Protein AF-A0A511MB86-F1 (afdb_monomer_lite)

Structure (mmCIF, N/CA/C/O backbone):
data_AF-A0A511MB86-F1
#
_entry.id   AF-A0A511MB86-F1
#
loop_
_atom_site.group_PDB
_atom_site.id
_atom_site.type_symbol
_atom_site.label_atom_id
_atom_site.label_alt_id
_atom_site.label_comp_id
_atom_site.label_asym_id
_atom_site.label_entity_id
_atom_site.label_seq_id
_atom_site.pdbx_PDB_ins_code
_atom_site.Cartn_x
_atom_site.Cartn_y
_atom_site.Cartn_z
_atom_site.occupancy
_atom_site.B_iso_or_equiv
_atom_site.auth_seq_id
_atom_site.auth_comp_id
_atom_site.auth_asym_id
_atom_site.auth_atom_id
_atom_site.pdbx_PDB_model_num
ATOM 1 N N . MET A 1 1 ? 49.853 6.144 -56.006 1.00 47.25 1 MET A N 1
ATOM 2 C CA . MET A 1 1 ? 48.382 6.042 -56.102 1.00 47.25 1 MET A CA 1
ATOM 3 C C . MET A 1 1 ? 47.869 5.390 -54.824 1.00 47.25 1 MET A C 1
ATOM 5 O O . MET A 1 1 ? 48.335 4.304 -54.515 1.00 47.25 1 MET A O 1
ATOM 9 N N . GLY A 1 2 ? 47.027 6.070 -54.039 1.00 58.47 2 GLY A N 1
ATOM 10 C CA . GLY A 1 2 ? 46.472 5.533 -52.789 1.00 58.47 2 GLY A CA 1
ATOM 11 C C . GLY A 1 2 ? 45.097 4.914 -53.030 1.00 58.47 2 GLY A C 1
ATOM 12 O O . GLY A 1 2 ? 44.216 5.598 -53.546 1.00 58.47 2 GLY A O 1
ATOM 13 N N . PHE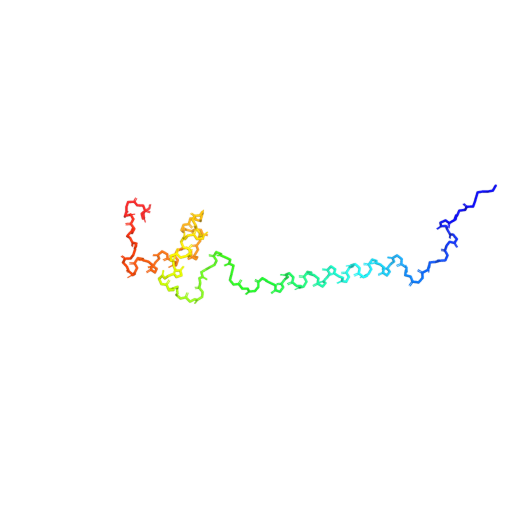 A 1 3 ? 44.935 3.634 -52.697 1.00 57.41 3 PHE A N 1
ATOM 14 C CA . PHE A 1 3 ? 43.657 2.923 -52.787 1.00 57.41 3 PHE A CA 1
ATOM 15 C C . PHE A 1 3 ? 42.735 3.352 -51.637 1.00 57.41 3 PHE A C 1
ATOM 17 O O . PHE A 1 3 ? 43.091 3.215 -50.465 1.00 57.41 3 PHE A O 1
ATOM 24 N N . ASN A 1 4 ? 41.552 3.877 -51.969 1.00 66.38 4 ASN A N 1
ATOM 25 C CA . ASN A 1 4 ? 40.539 4.301 -51.000 1.00 66.38 4 ASN A CA 1
ATOM 26 C C . ASN A 1 4 ? 39.536 3.160 -50.773 1.00 66.38 4 ASN A C 1
ATOM 28 O O . ASN A 1 4 ? 38.395 3.224 -51.227 1.00 66.38 4 ASN A O 1
ATOM 32 N N . TRP A 1 5 ? 39.971 2.124 -50.053 1.00 66.62 5 TRP A N 1
ATOM 33 C CA . TRP A 1 5 ? 39.213 0.883 -49.832 1.00 66.62 5 TRP A CA 1
ATOM 34 C C . TRP A 1 5 ? 37.803 1.086 -49.238 1.00 66.62 5 TRP A C 1
ATOM 36 O O . TRP A 1 5 ? 36.913 0.278 -49.469 1.00 66.62 5 TRP A O 1
ATOM 46 N N . TRP A 1 6 ? 37.567 2.179 -48.507 1.00 64.25 6 TRP A N 1
ATOM 47 C CA . TRP A 1 6 ? 36.275 2.496 -47.880 1.00 64.25 6 TRP A CA 1
ATOM 48 C C . TRP A 1 6 ? 35.231 3.082 -48.842 1.00 64.25 6 TRP A C 1
ATOM 50 O O . TRP A 1 6 ? 34.072 3.226 -48.463 1.00 64.25 6 TRP A O 1
ATOM 60 N N . ARG A 1 7 ? 35.629 3.487 -50.057 1.00 60.25 7 ARG A N 1
ATOM 61 C CA . ARG A 1 7 ? 34.730 4.091 -51.058 1.00 60.25 7 ARG A CA 1
ATOM 62 C C . ARG A 1 7 ? 34.233 3.078 -52.092 1.00 60.25 7 ARG A C 1
ATOM 64 O O . ARG A 1 7 ? 33.190 3.299 -52.692 1.00 60.25 7 ARG A O 1
ATOM 71 N N . GLU A 1 8 ? 34.995 2.009 -52.303 1.00 59.22 8 GLU A N 1
ATOM 72 C CA . GLU A 1 8 ? 34.780 1.006 -53.357 1.00 59.22 8 GLU A CA 1
ATOM 73 C C . GLU A 1 8 ? 34.156 -0.294 -52.831 1.00 59.22 8 GLU A C 1
ATOM 75 O O . GLU A 1 8 ? 33.843 -1.177 -53.623 1.00 59.22 8 GLU A O 1
ATOM 80 N N . ALA A 1 9 ? 33.956 -0.422 -51.515 1.00 61.62 9 ALA A N 1
ATOM 81 C CA . ALA A 1 9 ? 33.161 -1.508 -50.961 1.00 61.62 9 ALA A CA 1
ATOM 82 C C . ALA A 1 9 ? 31.709 -1.328 -51.426 1.00 61.62 9 ALA A C 1
ATOM 84 O O . ALA A 1 9 ? 31.029 -0.393 -50.991 1.00 61.62 9 ALA A O 1
ATOM 85 N N . GLU A 1 10 ? 31.243 -2.197 -52.329 1.00 60.59 10 GLU A N 1
ATOM 86 C CA . GLU A 1 10 ? 29.810 -2.325 -52.577 1.00 60.59 10 GLU A CA 1
ATOM 87 C C . GLU A 1 10 ? 29.129 -2.557 -51.223 1.00 60.59 10 GLU A C 1
ATOM 89 O O . GLU A 1 10 ? 29.626 -3.363 -50.431 1.00 60.59 10 GLU A O 1
ATOM 94 N N . PRO A 1 11 ? 28.061 -1.813 -50.896 1.00 61.56 11 PRO A N 1
ATOM 95 C CA . PRO A 1 11 ? 27.379 -1.977 -49.625 1.00 61.56 11 PRO A CA 1
ATOM 96 C C . PRO A 1 11 ? 26.778 -3.384 -49.577 1.00 61.56 11 PRO A C 1
ATOM 98 O O . PRO A 1 11 ? 25.707 -3.637 -50.122 1.00 61.56 11 PRO A O 1
ATOM 101 N N . ASP A 1 12 ? 27.505 -4.302 -48.946 1.00 63.81 12 ASP A N 1
ATOM 102 C CA . ASP A 1 12 ? 27.093 -5.671 -48.664 1.00 63.81 12 ASP A CA 1
ATOM 103 C C . ASP A 1 12 ? 25.754 -5.649 -47.919 1.00 63.81 12 ASP A C 1
ATOM 105 O O . ASP A 1 12 ? 25.722 -5.296 -46.744 1.00 63.81 12 ASP A O 1
ATOM 109 N N . GLY A 1 13 ? 24.662 -5.990 -48.616 1.00 59.97 13 GLY A N 1
ATOM 110 C CA . GLY A 1 13 ? 23.375 -6.541 -48.145 1.00 59.97 13 GLY A CA 1
ATOM 111 C C . GLY A 1 13 ? 22.571 -5.862 -47.021 1.00 59.97 13 GLY A C 1
ATOM 112 O O . GLY A 1 13 ? 21.412 -6.215 -46.837 1.00 59.97 13 GLY A O 1
ATOM 113 N N . MET A 1 14 ? 23.143 -4.936 -46.260 1.00 61.56 14 MET A N 1
ATOM 114 C CA . MET A 1 14 ? 22.528 -4.190 -45.170 1.00 61.56 14 MET A CA 1
ATOM 115 C C . MET A 1 14 ? 23.107 -2.782 -45.207 1.00 61.56 14 MET A C 1
ATOM 117 O O . MET A 1 14 ? 24.157 -2.483 -44.635 1.00 61.56 14 MET A O 1
ATOM 121 N N . SER A 1 15 ? 22.416 -1.904 -45.921 1.00 81.69 15 SER A N 1
ATOM 122 C CA . SER A 1 15 ? 22.712 -0.482 -45.924 1.00 81.69 15 SER A CA 1
ATOM 123 C C . SER A 1 15 ? 22.752 0.056 -44.489 1.00 81.69 15 SER A C 1
ATOM 125 O O . SER A 1 15 ? 22.037 -0.400 -43.594 1.00 81.69 15 SER A O 1
ATOM 127 N N . VAL A 1 16 ? 23.563 1.092 -44.261 1.00 82.44 16 VAL A N 1
ATOM 128 C CA . VAL A 1 16 ? 23.587 1.821 -42.978 1.00 82.44 16 VAL A CA 1
ATOM 129 C C . VAL A 1 16 ? 22.175 2.243 -42.563 1.00 82.44 16 VAL A C 1
ATOM 131 O O . VAL A 1 16 ? 21.834 2.221 -41.382 1.00 82.44 16 VAL A O 1
ATOM 134 N N . GLN A 1 17 ? 21.340 2.577 -43.546 1.00 79.44 17 GLN A N 1
ATOM 135 C CA . GLN A 1 17 ? 19.956 2.956 -43.331 1.00 79.44 17 GLN A CA 1
ATOM 136 C C . GLN A 1 17 ? 19.120 1.797 -42.769 1.00 79.44 17 GLN A C 1
ATOM 138 O O . GLN A 1 17 ? 18.416 2.001 -41.790 1.00 79.44 17 GLN A O 1
ATOM 143 N N . GLU A 1 18 ? 19.269 0.569 -43.275 1.00 86.62 18 GLU A N 1
ATOM 144 C CA . GLU A 1 18 ? 18.585 -0.616 -42.727 1.00 86.62 18 GLU A CA 1
ATOM 145 C C . GLU A 1 18 ? 18.991 -0.920 -41.281 1.00 86.62 18 GLU A C 1
ATOM 147 O O . GLU A 1 18 ? 18.157 -1.318 -40.465 1.00 86.62 18 GLU A O 1
ATOM 152 N N . ILE A 1 19 ? 20.257 -0.685 -40.929 1.00 85.94 19 ILE A N 1
ATOM 153 C CA . ILE A 1 19 ? 20.725 -0.814 -39.543 1.00 85.94 19 ILE A CA 1
ATOM 154 C C . ILE A 1 19 ? 20.047 0.239 -38.662 1.00 85.94 19 ILE A C 1
ATOM 156 O O . ILE A 1 19 ? 19.532 -0.090 -37.590 1.00 85.94 19 ILE A O 1
ATOM 160 N N . VAL A 1 20 ? 20.012 1.496 -39.114 1.00 91.69 20 VAL A N 1
ATOM 161 C CA . VAL A 1 20 ? 19.337 2.587 -38.400 1.00 91.69 20 VAL A CA 1
ATOM 162 C C . VAL A 1 20 ? 17.848 2.287 -38.244 1.00 91.69 20 VAL A C 1
ATOM 164 O O . VAL A 1 20 ? 17.317 2.430 -37.145 1.00 91.69 20 VAL A O 1
ATOM 167 N N . ASP A 1 21 ? 17.181 1.820 -39.295 1.00 92.62 21 ASP A N 1
ATOM 168 C CA . ASP A 1 21 ? 15.759 1.489 -39.273 1.00 92.62 21 ASP A CA 1
ATOM 169 C C . ASP A 1 21 ? 15.447 0.334 -38.320 1.00 92.62 21 ASP A C 1
ATOM 171 O O . ASP A 1 21 ? 14.486 0.429 -37.550 1.00 92.62 21 ASP A O 1
ATOM 175 N N . ARG A 1 22 ? 16.283 -0.714 -38.283 1.00 90.94 22 ARG A N 1
ATOM 176 C CA . ARG A 1 22 ? 16.135 -1.809 -37.312 1.00 90.94 22 ARG A CA 1
ATOM 177 C C . ARG A 1 22 ? 16.274 -1.304 -35.884 1.00 90.94 22 ARG A C 1
ATOM 179 O O . ARG A 1 22 ? 15.405 -1.578 -35.061 1.00 90.94 22 ARG A O 1
ATOM 186 N N . VAL A 1 23 ? 17.323 -0.533 -35.604 1.00 96.25 23 VAL A N 1
ATOM 187 C CA . VAL A 1 23 ? 17.545 0.052 -34.276 1.00 96.25 23 VAL A CA 1
ATOM 188 C C . VAL A 1 23 ? 16.338 0.906 -33.889 1.00 96.25 23 VAL A C 1
ATOM 190 O O . VAL A 1 23 ? 15.750 0.707 -32.831 1.00 96.25 23 VAL A O 1
ATOM 193 N N . GLN A 1 24 ? 15.881 1.801 -34.766 1.00 95.12 24 GLN A N 1
ATOM 194 C CA . GLN A 1 24 ? 14.700 2.629 -34.513 1.00 95.12 24 GLN A CA 1
ATOM 195 C C . GLN A 1 24 ? 13.435 1.794 -34.263 1.00 95.12 24 GLN A C 1
ATOM 197 O O . GLN A 1 24 ? 12.643 2.131 -33.380 1.00 95.12 24 GLN A O 1
ATOM 202 N N . ALA A 1 25 ? 13.231 0.701 -35.001 1.00 92.94 25 ALA A N 1
ATOM 203 C CA . ALA A 1 25 ? 12.112 -0.211 -34.782 1.00 92.94 25 ALA A CA 1
ATOM 204 C C . ALA A 1 25 ? 12.193 -0.911 -33.413 1.00 92.94 25 ALA A C 1
ATOM 206 O O . ALA A 1 25 ? 11.185 -0.970 -32.705 1.00 92.94 25 ALA A O 1
ATOM 207 N N . GLU A 1 26 ? 13.380 -1.366 -33.008 1.00 95.19 26 GLU A N 1
ATOM 208 C CA . GLU A 1 26 ? 13.633 -1.953 -31.686 1.00 95.19 26 GLU A CA 1
ATOM 209 C C . GLU A 1 26 ? 13.348 -0.945 -30.562 1.00 95.19 26 GLU A C 1
ATOM 211 O O . GLU A 1 26 ? 12.603 -1.256 -29.630 1.00 95.19 26 GLU A O 1
ATOM 216 N N . TRP A 1 27 ? 13.827 0.299 -30.684 1.00 92.69 27 TRP A N 1
ATOM 217 C CA . TRP A 1 27 ? 13.552 1.367 -29.713 1.00 92.69 27 TRP A CA 1
ATOM 218 C C . TRP A 1 27 ? 12.055 1.679 -29.586 1.00 92.69 27 TRP A C 1
ATOM 220 O O . TRP A 1 27 ? 11.550 1.860 -28.475 1.00 92.69 27 TRP A O 1
ATOM 230 N N . ARG A 1 28 ? 11.314 1.722 -30.703 1.00 92.38 28 ARG A N 1
ATOM 231 C CA . ARG A 1 28 ? 9.851 1.920 -30.682 1.00 92.38 28 ARG A CA 1
ATOM 232 C C . ARG A 1 28 ? 9.131 0.751 -30.006 1.00 92.38 28 ARG A C 1
ATOM 234 O O . ARG A 1 28 ? 8.170 0.980 -29.271 1.00 92.38 28 ARG A O 1
ATOM 241 N N . ALA A 1 29 ? 9.577 -0.482 -30.250 1.00 86.50 29 ALA A N 1
ATOM 242 C CA . ALA A 1 29 ? 9.004 -1.673 -29.629 1.00 86.50 29 ALA A CA 1
ATOM 243 C C . ALA A 1 29 ? 9.234 -1.683 -28.111 1.00 86.50 29 ALA A C 1
ATOM 245 O O . ALA A 1 29 ? 8.301 -1.953 -27.354 1.00 86.50 29 ALA A O 1
ATOM 246 N N . GLU A 1 30 ? 10.437 -1.324 -27.663 1.00 85.06 30 GLU A N 1
ATOM 247 C CA . GLU A 1 30 ? 10.770 -1.260 -26.239 1.00 85.06 30 GLU A CA 1
ATOM 248 C C . GLU A 1 30 ? 9.996 -0.155 -25.518 1.00 85.06 30 GLU A C 1
ATOM 250 O O . GLU A 1 30 ? 9.403 -0.387 -24.467 1.00 85.06 30 GLU A O 1
ATOM 255 N N . ARG A 1 31 ? 9.886 1.031 -26.126 1.00 82.69 31 ARG A N 1
ATOM 256 C CA . ARG A 1 31 ? 9.053 2.109 -25.581 1.00 82.69 31 ARG A CA 1
ATOM 257 C C . ARG A 1 31 ? 7.605 1.687 -25.374 1.00 82.69 31 ARG A C 1
ATOM 259 O O . ARG A 1 31 ? 7.053 1.939 -24.309 1.00 82.69 31 ARG A O 1
ATOM 266 N N . ARG A 1 32 ? 7.014 1.002 -26.356 1.00 82.38 32 ARG A N 1
ATOM 267 C CA . ARG A 1 32 ? 5.641 0.499 -26.250 1.00 82.38 32 ARG A CA 1
ATOM 268 C C . ARG A 1 32 ? 5.493 -0.503 -25.102 1.00 82.38 32 ARG A C 1
ATOM 270 O O . ARG A 1 32 ? 4.477 -0.486 -24.412 1.00 82.38 32 ARG A O 1
ATOM 277 N N . ARG A 1 33 ? 6.505 -1.351 -24.867 1.00 79.56 33 ARG A N 1
ATOM 278 C CA . ARG A 1 33 ? 6.535 -2.230 -23.690 1.00 79.56 33 ARG A CA 1
ATOM 279 C C . ARG A 1 33 ? 6.555 -1.399 -22.416 1.00 79.56 33 ARG A C 1
ATOM 281 O O . ARG A 1 33 ? 5.660 -1.581 -21.601 1.00 79.56 33 ARG A O 1
ATOM 288 N N . VAL A 1 34 ? 7.492 -0.470 -22.245 1.00 74.69 34 VAL A N 1
ATOM 289 C CA . VAL A 1 34 ? 7.589 0.363 -21.029 1.00 74.69 34 VAL A CA 1
ATOM 290 C C . VAL A 1 34 ? 6.297 1.146 -20.767 1.00 74.69 34 VAL A C 1
ATOM 292 O O . VAL A 1 34 ? 5.797 1.132 -19.647 1.00 74.69 34 VAL A O 1
ATOM 295 N N . GLU A 1 35 ? 5.708 1.750 -21.802 1.00 74.56 35 GLU A N 1
ATOM 296 C CA . GLU A 1 35 ? 4.422 2.460 -21.722 1.00 74.56 35 GLU A CA 1
ATOM 297 C C . GLU A 1 35 ? 3.289 1.529 -21.251 1.00 74.56 35 GLU A C 1
ATOM 299 O O . GLU A 1 35 ? 2.474 1.917 -20.417 1.00 74.56 35 GLU A O 1
ATOM 304 N N . SER A 1 36 ? 3.275 0.271 -21.705 1.00 67.94 36 SER A N 1
ATOM 305 C CA . SER A 1 36 ? 2.288 -0.723 -21.258 1.00 67.94 36 SER A CA 1
ATOM 306 C C . SER A 1 36 ? 2.501 -1.242 -19.824 1.00 67.94 36 SER A C 1
ATOM 308 O O . SER A 1 36 ? 1.554 -1.727 -19.213 1.00 67.94 36 SER A O 1
ATOM 310 N N . HIS A 1 37 ? 3.702 -1.114 -19.244 1.00 66.12 37 HIS A N 1
ATOM 311 C CA . HIS A 1 37 ? 3.984 -1.552 -17.864 1.00 66.12 37 HIS A CA 1
ATOM 312 C C . HIS A 1 37 ? 3.506 -0.551 -16.789 1.00 66.12 37 HIS A C 1
ATOM 314 O O . HIS A 1 37 ? 3.633 -0.832 -15.598 1.00 66.12 37 HIS A O 1
ATOM 320 N N . GLY A 1 38 ? 2.952 0.604 -17.178 1.00 59.75 38 GLY A N 1
ATOM 321 C CA . GLY A 1 38 ? 2.538 1.674 -16.261 1.00 59.75 38 GLY A CA 1
ATOM 322 C C . GLY A 1 38 ? 1.053 1.707 -15.880 1.00 59.75 38 GLY A C 1
ATOM 323 O O . GLY A 1 38 ? 0.630 2.666 -15.247 1.00 59.75 38 GLY A O 1
ATOM 324 N N . THR A 1 39 ? 0.235 0.726 -16.275 1.00 64.62 39 THR A N 1
ATOM 325 C CA . THR A 1 39 ? -1.235 0.804 -16.100 1.00 64.62 39 THR A CA 1
ATOM 326 C C . THR A 1 39 ? -1.736 0.358 -14.715 1.00 64.62 39 THR A C 1
ATOM 328 O O . THR A 1 39 ? -2.922 0.480 -14.426 1.00 64.62 39 THR A O 1
ATOM 331 N N . GLY A 1 40 ? -0.863 -0.161 -13.846 1.00 64.75 40 GLY A N 1
ATOM 332 C CA . GLY A 1 40 ? -1.229 -0.563 -12.482 1.00 64.75 40 GLY A CA 1
ATOM 333 C C . GLY A 1 40 ? -1.055 0.559 -11.450 1.00 64.75 40 GLY A C 1
ATOM 334 O O . GLY A 1 40 ? -0.283 1.488 -11.691 1.00 64.75 40 GLY A O 1
ATOM 335 N N . PRO A 1 41 ? -1.708 0.460 -10.276 1.00 68.25 41 PRO A N 1
ATOM 336 C CA . PRO A 1 41 ? -1.469 1.382 -9.173 1.00 68.25 41 PRO A CA 1
ATOM 337 C C . PRO A 1 41 ? 0.009 1.347 -8.785 1.00 68.25 41 PRO A C 1
ATOM 339 O O . PRO A 1 41 ? 0.589 0.289 -8.498 1.00 68.25 41 PRO A O 1
ATOM 342 N N . GLY A 1 42 ? 0.623 2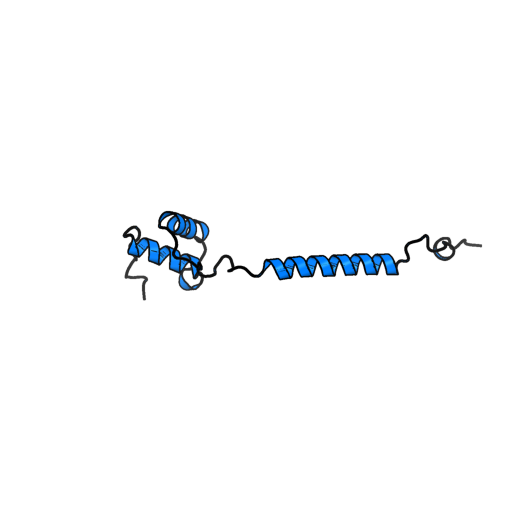.524 -8.767 1.00 76.50 42 GLY A N 1
ATOM 343 C CA . GLY A 1 42 ? 2.008 2.719 -8.401 1.00 76.50 42 GLY A CA 1
ATOM 344 C C . GLY A 1 42 ? 2.307 2.196 -6.993 1.00 76.50 42 GLY A C 1
ATOM 345 O O . GLY A 1 42 ? 1.417 1.965 -6.172 1.00 76.50 42 GLY A O 1
ATOM 346 N N . PRO A 1 43 ? 3.587 2.001 -6.649 1.00 82.38 43 PRO A N 1
ATOM 347 C CA . PRO A 1 43 ? 3.981 1.398 -5.377 1.00 82.38 43 PRO A CA 1
ATOM 348 C C . PRO A 1 43 ? 3.521 2.183 -4.137 1.00 82.38 43 PRO A C 1
ATOM 350 O O . PRO A 1 43 ? 3.454 1.597 -3.056 1.00 82.38 43 PRO A O 1
ATOM 353 N N . HIS A 1 44 ? 3.193 3.470 -4.284 1.00 89.31 44 HIS A N 1
ATOM 354 C CA . HIS A 1 44 ? 2.679 4.332 -3.215 1.00 89.31 44 HIS A CA 1
ATOM 355 C C . HIS A 1 44 ? 1.173 4.587 -3.298 1.00 89.31 44 HIS A C 1
ATOM 357 O O . HIS A 1 44 ? 0.605 5.088 -2.325 1.00 89.31 44 HIS A O 1
ATOM 363 N N . ASP A 1 45 ? 0.530 4.209 -4.404 1.00 89.69 45 ASP A N 1
ATOM 364 C CA . ASP A 1 45 ? -0.905 4.395 -4.574 1.00 89.69 45 ASP A CA 1
ATOM 365 C C . ASP A 1 45 ? -1.688 3.558 -3.570 1.00 89.69 45 ASP A C 1
ATOM 367 O O . ASP A 1 45 ? -1.244 2.494 -3.106 1.00 89.69 45 ASP A O 1
ATOM 371 N N . ALA A 1 46 ? -2.866 4.072 -3.223 1.00 89.44 46 ALA A N 1
ATOM 372 C CA . ALA A 1 46 ? -3.781 3.390 -2.331 1.00 89.44 46 ALA A CA 1
ATOM 373 C C . ALA A 1 46 ? -4.072 1.980 -2.873 1.00 89.44 46 ALA A C 1
ATOM 375 O O . ALA A 1 46 ? -4.160 1.793 -4.087 1.00 89.44 46 ALA A O 1
ATOM 376 N N . PRO A 1 47 ? -4.158 0.969 -1.998 1.00 89.19 47 PRO A N 1
ATOM 377 C CA . PRO A 1 47 ? -4.556 -0.356 -2.433 1.00 89.19 47 PRO A CA 1
ATOM 378 C C . PRO A 1 47 ? -6.018 -0.310 -2.894 1.00 89.19 47 PRO A C 1
ATOM 380 O O . PRO A 1 47 ? -6.854 0.311 -2.239 1.00 89.19 47 PRO A O 1
ATOM 383 N N . ASP A 1 48 ? -6.326 -0.986 -4.000 1.00 87.75 48 ASP A N 1
ATOM 384 C CA . ASP A 1 48 ? -7.688 -1.032 -4.550 1.00 87.75 48 ASP A CA 1
ATOM 385 C C . ASP A 1 48 ? -8.668 -1.777 -3.628 1.00 87.75 48 ASP A C 1
ATOM 387 O O . ASP A 1 48 ? -9.881 -1.570 -3.684 1.00 87.75 48 ASP A O 1
ATOM 391 N N . GLN A 1 49 ? -8.147 -2.661 -2.771 1.00 87.75 49 GLN A N 1
ATOM 392 C CA . GLN A 1 49 ? -8.908 -3.399 -1.769 1.00 87.75 49 GLN A CA 1
ATOM 393 C C . GLN A 1 49 ? -8.339 -3.165 -0.364 1.00 87.75 49 GLN A C 1
ATOM 395 O O . GLN A 1 49 ? -7.137 -2.922 -0.210 1.00 87.75 49 GLN A O 1
ATOM 400 N N . PRO A 1 50 ? -9.174 -3.279 0.685 1.00 88.00 50 PRO A N 1
ATOM 401 C CA . PRO A 1 50 ? -8.700 -3.224 2.060 1.00 88.00 50 PRO A CA 1
ATOM 402 C C . PRO A 1 50 ? -7.624 -4.284 2.310 1.00 88.00 50 PRO A C 1
ATOM 404 O O . PRO A 1 50 ? -7.791 -5.451 1.953 1.00 88.00 50 PRO A O 1
ATOM 407 N N . LEU A 1 51 ? -6.528 -3.882 2.951 1.00 93.94 51 LEU A N 1
ATOM 408 C CA . LEU A 1 51 ? -5.459 -4.806 3.322 1.00 93.94 51 LEU A CA 1
ATOM 409 C C . LEU A 1 51 ? -5.929 -5.748 4.431 1.00 93.94 51 LEU A C 1
ATOM 411 O O . LEU A 1 51 ? -6.660 -5.348 5.340 1.00 93.94 51 LEU A O 1
ATOM 415 N N . THR A 1 52 ? -5.433 -6.984 4.412 1.00 96.56 52 THR A N 1
ATOM 416 C CA . THR A 1 52 ? -5.504 -7.842 5.597 1.00 96.56 52 THR A CA 1
ATOM 417 C C . THR A 1 52 ? -4.588 -7.292 6.695 1.00 96.56 52 THR A C 1
ATOM 419 O O . THR A 1 52 ? -3.674 -6.510 6.430 1.00 96.56 52 THR A O 1
ATOM 422 N N . VAL A 1 53 ? -4.784 -7.709 7.950 1.00 97.06 53 VAL A N 1
ATOM 423 C CA . VAL A 1 53 ? -3.910 -7.284 9.064 1.00 97.06 53 VAL A CA 1
ATOM 424 C C . VAL A 1 53 ? -2.448 -7.681 8.816 1.00 97.06 53 VAL A C 1
ATOM 426 O O . VAL A 1 53 ? -1.538 -6.890 9.069 1.00 97.06 53 VAL A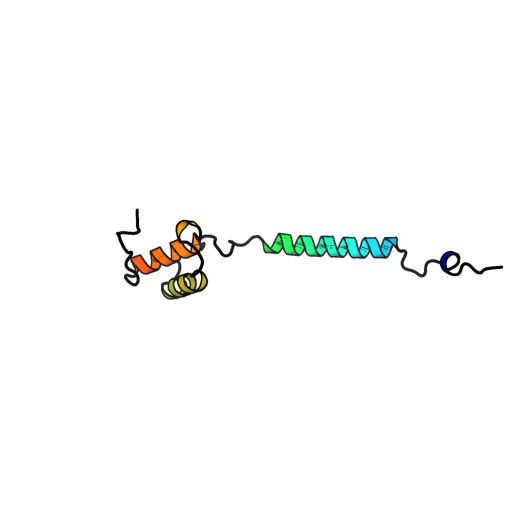 O 1
ATOM 429 N N . SER A 1 54 ? -2.215 -8.882 8.282 1.00 97.19 54 SER A N 1
ATOM 430 C CA . SER A 1 54 ? -0.874 -9.365 7.937 1.00 97.19 54 SER A CA 1
ATOM 431 C C . SER A 1 54 ? -0.237 -8.525 6.829 1.00 97.19 54 SER A C 1
ATOM 433 O O . SER A 1 54 ? 0.911 -8.094 6.971 1.00 97.19 54 SER A O 1
ATOM 435 N N . ASP A 1 55 ? -0.992 -8.216 5.771 1.00 96.25 55 ASP A N 1
ATOM 436 C CA . ASP A 1 55 ? -0.504 -7.367 4.679 1.00 96.25 55 ASP A CA 1
ATOM 437 C C . ASP A 1 55 ? -0.235 -5.946 5.162 1.00 96.25 55 ASP A C 1
ATOM 439 O O . ASP A 1 55 ? 0.787 -5.362 4.819 1.00 96.25 55 ASP A O 1
ATOM 443 N N . ALA A 1 56 ? -1.088 -5.408 6.034 1.00 96.94 56 ALA A N 1
ATOM 444 C CA . ALA A 1 56 ? -0.888 -4.095 6.628 1.00 96.94 56 ALA A CA 1
ATOM 445 C C . ALA A 1 56 ? 0.419 -4.027 7.439 1.00 96.94 56 ALA A C 1
ATOM 447 O O . ALA A 1 56 ? 1.174 -3.055 7.321 1.00 96.94 56 ALA A O 1
ATOM 448 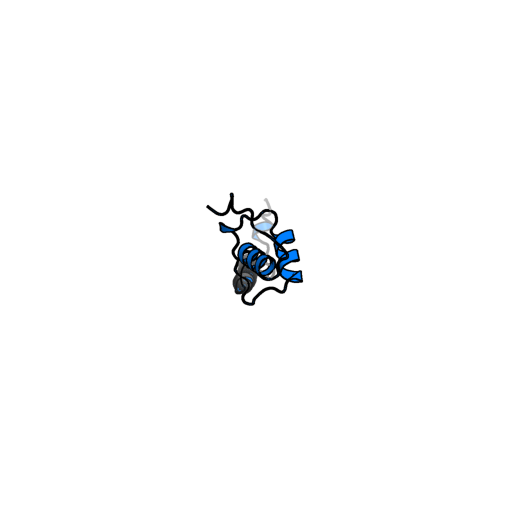N N . HIS A 1 57 ? 0.754 -5.073 8.203 1.00 97.69 57 HIS A N 1
ATOM 449 C CA . HIS A 1 57 ? 2.059 -5.162 8.863 1.00 97.69 57 HIS A CA 1
ATOM 450 C C . HIS A 1 57 ? 3.214 -5.179 7.859 1.00 97.69 57 HIS A C 1
ATOM 452 O O . HIS A 1 57 ? 4.203 -4.466 8.060 1.00 97.69 57 HIS A O 1
ATOM 458 N N . TRP A 1 58 ? 3.104 -5.951 6.778 1.00 97.06 58 TRP A N 1
ATOM 459 C CA . TRP A 1 58 ? 4.144 -6.015 5.754 1.00 97.06 58 TRP A CA 1
ATOM 460 C C . TRP A 1 58 ? 4.310 -4.681 5.013 1.00 97.06 58 TRP A C 1
ATOM 462 O O . TRP A 1 58 ? 5.428 -4.191 4.847 1.00 97.06 58 TRP A O 1
ATOM 472 N N . THR A 1 59 ? 3.209 -4.019 4.660 1.00 96.31 59 THR A N 1
ATOM 473 C CA . THR A 1 59 ? 3.200 -2.680 4.064 1.00 96.31 59 THR A CA 1
ATOM 474 C C . THR A 1 59 ? 3.873 -1.658 4.978 1.00 96.31 59 THR A C 1
ATOM 476 O O . THR A 1 59 ? 4.732 -0.904 4.520 1.00 96.31 59 THR A O 1
ATOM 479 N N . MET A 1 60 ? 3.571 -1.651 6.281 1.00 95.44 60 MET A N 1
ATOM 480 C CA . MET A 1 60 ? 4.240 -0.754 7.233 1.00 95.44 60 MET A CA 1
ATOM 481 C C . MET A 1 60 ? 5.756 -0.986 7.292 1.00 95.44 60 MET A C 1
ATOM 483 O O . MET A 1 60 ? 6.516 -0.028 7.449 1.00 95.44 60 MET A O 1
ATOM 487 N N . GLN A 1 61 ? 6.210 -2.235 7.136 1.00 96.31 61 GLN A N 1
ATOM 488 C CA . GLN A 1 61 ? 7.634 -2.581 7.097 1.00 96.31 61 GLN A CA 1
ATOM 489 C C . GLN A 1 61 ? 8.301 -2.147 5.789 1.00 96.31 61 GLN A C 1
ATOM 491 O O . GLN A 1 61 ? 9.363 -1.525 5.820 1.00 96.31 61 GLN A O 1
ATOM 496 N N . ARG A 1 62 ? 7.667 -2.418 4.645 1.00 95.31 62 ARG A N 1
ATOM 497 C CA . ARG A 1 62 ? 8.183 -2.037 3.325 1.00 95.31 62 ARG A CA 1
ATOM 498 C C . ARG A 1 62 ? 8.262 -0.520 3.156 1.00 95.31 62 ARG A C 1
ATOM 500 O O . ARG A 1 62 ? 9.216 -0.009 2.582 1.00 95.31 62 ARG A O 1
ATOM 507 N N . HIS A 1 63 ? 7.297 0.205 3.712 1.00 94.62 63 HIS A N 1
ATOM 508 C CA . HIS A 1 63 ? 7.193 1.660 3.618 1.00 94.62 63 HIS A CA 1
ATOM 509 C C . HIS A 1 63 ? 7.726 2.377 4.871 1.00 94.62 63 HIS A C 1
ATOM 511 O O . HIS A 1 63 ? 7.254 3.462 5.228 1.00 94.62 63 HIS A O 1
ATOM 517 N N . ARG A 1 64 ? 8.728 1.808 5.559 1.00 93.06 64 ARG A N 1
ATOM 518 C CA . ARG A 1 64 ? 9.364 2.440 6.733 1.00 93.06 64 ARG A CA 1
ATOM 519 C C . ARG A 1 64 ? 9.877 3.852 6.437 1.00 93.06 64 ARG A C 1
ATOM 521 O O . ARG A 1 64 ? 9.638 4.741 7.246 1.00 93.06 64 ARG A O 1
ATOM 528 N N . GLY A 1 65 ? 10.484 4.063 5.267 1.00 91.81 65 GLY A N 1
ATOM 529 C CA . GLY A 1 65 ? 10.998 5.369 4.829 1.00 91.81 65 GLY A CA 1
ATOM 530 C C . GLY A 1 65 ? 9.936 6.362 4.344 1.00 91.81 65 GLY A C 1
ATOM 531 O O . GLY A 1 65 ? 10.232 7.542 4.192 1.00 91.81 65 GLY A O 1
ATOM 532 N N . CYS A 1 66 ? 8.698 5.923 4.111 1.00 92.88 66 CYS A N 1
ATOM 533 C CA . CYS A 1 66 ? 7.631 6.816 3.669 1.00 92.88 66 CYS A CA 1
ATOM 534 C C . CYS A 1 66 ? 7.029 7.585 4.845 1.00 92.88 66 CYS A C 1
ATOM 536 O O . CYS A 1 66 ? 6.820 7.023 5.924 1.00 92.88 66 CYS A O 1
ATOM 538 N N . ARG A 1 67 ? 6.635 8.837 4.621 1.00 89.25 67 ARG A N 1
ATOM 539 C CA . ARG A 1 67 ? 5.725 9.542 5.532 1.00 89.25 67 ARG A CA 1
ATOM 540 C C . ARG A 1 67 ? 4.287 9.094 5.277 1.00 89.25 67 ARG A C 1
ATOM 542 O O . ARG A 1 67 ? 3.973 8.614 4.192 1.00 89.25 67 ARG A O 1
ATOM 549 N N . ILE A 1 68 ? 3.429 9.201 6.292 1.00 88.31 68 ILE A N 1
ATOM 550 C CA . ILE A 1 68 ? 2.019 8.797 6.177 1.00 88.31 68 ILE A CA 1
ATOM 551 C C . ILE A 1 68 ? 1.265 9.729 5.224 1.00 88.31 68 ILE A C 1
ATOM 553 O O . ILE A 1 68 ? 0.508 9.227 4.401 1.00 88.31 68 ILE A O 1
ATOM 557 N N . GLN A 1 69 ? 1.526 11.041 5.272 1.00 86.88 69 GLN A N 1
ATOM 558 C CA . GLN A 1 69 ? 0.898 12.005 4.360 1.00 86.88 69 GLN A CA 1
ATOM 559 C C . GLN A 1 69 ? 1.281 11.815 2.882 1.00 86.88 69 GLN A C 1
ATOM 561 O O . GLN A 1 69 ? 0.486 12.134 2.007 1.00 86.88 69 GLN A O 1
ATOM 566 N N . ASP A 1 70 ? 2.458 11.244 2.607 1.00 88.94 70 ASP A N 1
ATOM 567 C CA . ASP A 1 70 ? 3.011 11.133 1.249 1.00 88.94 70 ASP A CA 1
ATOM 568 C C . ASP A 1 70 ? 2.847 9.721 0.651 1.00 88.94 70 ASP A C 1
ATOM 570 O O . ASP A 1 70 ? 3.287 9.449 -0.464 1.00 88.94 70 ASP A O 1
ATOM 574 N N . CYS A 1 71 ? 2.267 8.776 1.399 1.00 94.06 71 CYS A N 1
ATOM 575 C CA . CYS A 1 71 ? 2.127 7.385 0.969 1.00 94.06 71 CYS A CA 1
ATOM 576 C C . CYS A 1 71 ? 0.735 6.848 1.323 1.00 94.06 71 CYS A C 1
ATOM 578 O O . CYS A 1 71 ? 0.559 6.256 2.398 1.00 94.06 71 CYS A O 1
ATOM 580 N N . PRO A 1 72 ? -0.244 7.004 0.412 1.00 94.00 72 PRO A N 1
ATOM 581 C CA . PRO A 1 72 ? -1.596 6.472 0.568 1.00 94.00 72 PRO A CA 1
ATOM 582 C C . PRO A 1 72 ? -1.624 4.993 0.964 1.00 94.00 72 PRO A C 1
ATOM 584 O O . PRO A 1 72 ? -2.379 4.598 1.854 1.00 94.00 72 PRO A O 1
ATOM 587 N N . ARG A 1 73 ? -0.730 4.175 0.394 1.00 95.00 73 ARG A N 1
ATOM 588 C CA . ARG A 1 73 ? -0.601 2.759 0.765 1.00 95.00 73 ARG A CA 1
ATOM 589 C C . ARG A 1 73 ? -0.245 2.543 2.237 1.00 95.00 73 ARG A C 1
ATOM 591 O O . ARG A 1 73 ? -0.810 1.670 2.895 1.00 95.00 73 ARG A O 1
ATOM 598 N N . LYS A 1 74 ? 0.670 3.354 2.779 1.00 95.56 74 LYS A N 1
ATOM 599 C CA . LYS A 1 74 ? 1.049 3.312 4.200 1.00 95.56 74 LYS A CA 1
ATOM 600 C C . LYS A 1 74 ? -0.080 3.825 5.091 1.00 95.56 74 LYS A C 1
ATOM 602 O O . LYS A 1 74 ? -0.314 3.250 6.152 1.00 95.56 74 LYS A O 1
ATOM 607 N N . ALA A 1 75 ? -0.777 4.877 4.667 1.00 94.56 75 ALA A N 1
ATOM 608 C CA . ALA A 1 75 ? -1.927 5.407 5.391 1.00 94.56 75 ALA A CA 1
ATOM 609 C C . ALA A 1 75 ? -3.039 4.351 5.526 1.00 94.56 75 ALA A C 1
ATOM 611 O O . ALA A 1 75 ? -3.515 4.114 6.637 1.00 94.56 75 ALA A O 1
ATOM 612 N N . ALA A 1 76 ? -3.367 3.647 4.437 1.00 95.62 76 ALA A N 1
ATOM 613 C CA . ALA A 1 76 ? -4.337 2.551 4.442 1.00 95.62 76 ALA A CA 1
ATOM 614 C C . ALA A 1 76 ? -3.922 1.415 5.395 1.00 95.62 76 ALA A C 1
ATOM 616 O O . ALA A 1 76 ? -4.718 0.967 6.220 1.00 95.62 76 ALA A O 1
ATOM 617 N N . ALA A 1 77 ? -2.651 1.000 5.360 1.00 96.31 77 ALA A N 1
ATOM 618 C CA . ALA A 1 77 ? -2.129 -0.009 6.283 1.00 96.31 77 ALA A CA 1
ATOM 619 C C . ALA A 1 77 ? -2.228 0.427 7.754 1.00 96.31 77 ALA A C 1
ATOM 621 O O . ALA A 1 77 ? -2.655 -0.353 8.605 1.00 96.31 77 ALA A O 1
ATOM 622 N N . ARG A 1 78 ? -1.887 1.685 8.065 1.00 94.62 78 ARG A N 1
ATOM 623 C CA . ARG A 1 78 ? -2.036 2.235 9.421 1.00 94.62 78 ARG A CA 1
ATOM 624 C C . ARG A 1 78 ? -3.490 2.169 9.890 1.00 94.62 78 ARG A C 1
ATOM 626 O O . ARG A 1 78 ? -3.727 1.731 11.009 1.00 94.62 78 ARG A O 1
ATOM 633 N N . GLN A 1 79 ? -4.446 2.570 9.053 1.00 94.81 79 GLN A N 1
ATOM 634 C CA . GLN A 1 79 ? -5.870 2.536 9.405 1.00 94.81 79 GLN A CA 1
ATOM 635 C C . GLN A 1 79 ? -6.353 1.116 9.723 1.00 94.81 79 GLN A C 1
ATOM 637 O O . GLN A 1 79 ? -7.006 0.920 10.745 1.00 94.81 79 GLN A O 1
ATOM 642 N N . VAL A 1 80 ? -5.968 0.119 8.918 1.00 96.69 80 VAL A N 1
ATOM 643 C CA . VAL A 1 80 ? -6.301 -1.295 9.175 1.00 96.69 80 VAL A CA 1
ATOM 644 C C . VAL A 1 80 ? -5.747 -1.762 10.523 1.00 96.69 80 VAL A C 1
ATOM 646 O O . VAL A 1 80 ? -6.456 -2.404 11.295 1.00 96.69 80 VAL A O 1
ATOM 649 N N . LEU A 1 81 ? -4.497 -1.416 10.847 1.00 96.56 81 LEU A N 1
ATOM 650 C CA . LEU A 1 81 ? -3.884 -1.819 12.116 1.00 96.56 81 LEU A CA 1
ATOM 651 C C . LEU A 1 81 ? -4.509 -1.122 13.330 1.00 96.56 81 LEU A C 1
ATOM 653 O O . LEU A 1 81 ? -4.612 -1.745 14.386 1.00 96.56 81 LEU A O 1
ATOM 657 N N . ILE A 1 82 ? -4.947 0.132 13.187 1.00 95.44 82 ILE A N 1
ATOM 658 C CA . ILE A 1 82 ? -5.693 0.848 14.232 1.00 95.44 82 ILE A CA 1
ATOM 659 C C . ILE A 1 82 ? -7.055 0.192 14.447 1.00 95.44 82 ILE A C 1
ATOM 661 O O . ILE A 1 82 ? -7.394 -0.151 15.577 1.00 95.44 82 ILE A O 1
ATOM 665 N N . ALA A 1 83 ? -7.804 -0.052 13.368 1.00 95.06 83 ALA A N 1
ATOM 666 C CA . ALA A 1 83 ? -9.115 -0.694 13.434 1.00 95.06 83 ALA A CA 1
ATOM 667 C C . ALA A 1 83 ? -9.045 -2.105 14.046 1.00 95.06 83 ALA A C 1
ATOM 669 O O . ALA A 1 83 ? -9.943 -2.511 14.777 1.00 95.06 83 ALA A O 1
ATOM 670 N N . ALA A 1 84 ? -7.953 -2.835 13.803 1.00 95.81 84 ALA A N 1
ATOM 671 C CA . ALA A 1 84 ? -7.700 -4.150 14.391 1.00 95.81 84 ALA A CA 1
ATOM 672 C C . ALA A 1 84 ? -7.129 -4.106 15.826 1.00 95.81 84 ALA A C 1
ATOM 674 O O . ALA A 1 84 ? -6.806 -5.159 16.380 1.00 95.81 84 ALA A O 1
ATOM 675 N N . GLY A 1 85 ? -6.930 -2.919 16.415 1.00 95.88 85 GLY A N 1
ATOM 676 C CA . GLY A 1 85 ? -6.351 -2.753 17.754 1.00 95.88 85 GLY A CA 1
ATOM 677 C C . GLY A 1 85 ? -4.878 -3.171 17.864 1.00 95.88 85 GLY A C 1
ATOM 678 O O . GLY A 1 85 ? -4.388 -3.449 18.956 1.00 95.88 85 GLY A O 1
ATOM 679 N N . ARG A 1 86 ? -4.156 -3.258 16.740 1.00 95.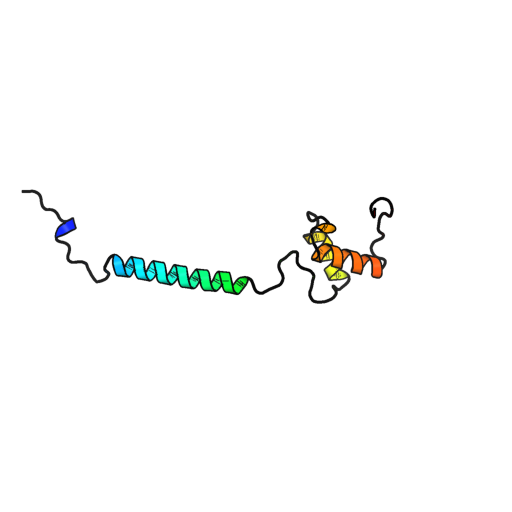06 86 ARG A N 1
ATOM 680 C CA . ARG A 1 86 ? -2.733 -3.649 16.671 1.00 95.06 86 ARG A CA 1
ATOM 681 C C . ARG A 1 86 ? -1.779 -2.458 16.688 1.00 95.06 86 ARG A C 1
ATOM 683 O O . ARG A 1 86 ? -0.571 -2.645 16.808 1.00 95.06 86 ARG A O 1
ATOM 690 N N . MET A 1 87 ? -2.309 -1.247 16.549 1.00 92.69 87 MET A N 1
ATOM 691 C CA . MET A 1 87 ? -1.552 -0.002 16.569 1.00 92.69 87 MET A CA 1
ATOM 692 C C . MET A 1 87 ? -2.375 1.083 17.254 1.00 92.69 87 MET A C 1
ATOM 694 O O . MET A 1 87 ? -3.503 1.339 16.848 1.00 92.69 87 MET A O 1
ATOM 698 N N . SER A 1 88 ? -1.794 1.746 18.252 1.00 87.94 88 SER A N 1
ATOM 699 C CA . SER A 1 88 ? -2.358 2.975 18.810 1.00 87.94 88 SER A CA 1
ATOM 700 C C . SER A 1 88 ? -1.579 4.163 18.254 1.00 87.94 88 SER A C 1
ATOM 702 O O . SER A 1 88 ? -0.351 4.180 18.378 1.00 87.94 88 SER A O 1
ATOM 704 N N . PRO A 1 89 ? -2.246 5.147 17.637 1.00 81.94 89 PRO A N 1
ATOM 705 C CA . PRO A 1 89 ? -1.640 6.437 17.365 1.00 81.94 89 PRO A CA 1
ATOM 706 C C . PRO A 1 89 ? -1.088 7.090 18.624 1.00 81.94 89 PRO A C 1
ATOM 708 O O . PRO A 1 89 ? -1.647 6.914 19.706 1.00 81.94 89 PRO A O 1
ATOM 711 N N . ASP A 1 90 ? -0.028 7.878 18.462 1.00 80.56 90 ASP A N 1
ATOM 712 C CA . ASP A 1 90 ? 0.346 8.871 19.461 1.00 80.56 90 ASP A CA 1
ATOM 713 C C . ASP A 1 90 ? -0.505 10.128 19.214 1.00 80.56 90 ASP A C 1
ATOM 715 O O . ASP A 1 90 ? -0.267 10.806 18.208 1.00 80.56 90 ASP A O 1
ATOM 719 N N . PRO A 1 91 ? 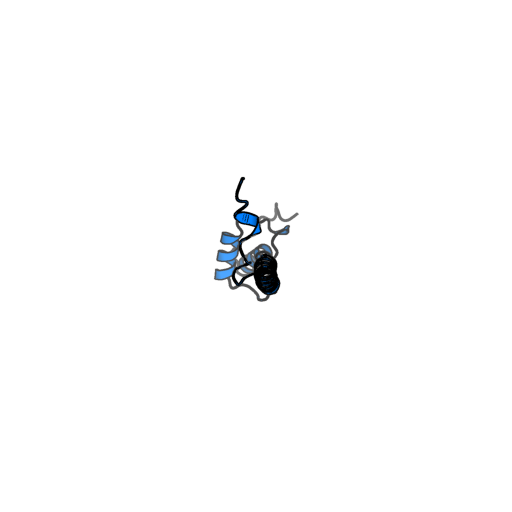-1.482 10.446 20.085 1.00 71.12 91 PRO A N 1
ATOM 720 C CA . PRO A 1 91 ? -2.394 11.569 19.881 1.00 71.12 91 PRO A CA 1
ATOM 721 C C . PRO A 1 91 ? -1.666 12.920 19.844 1.00 71.12 91 PRO A C 1
ATOM 723 O O . PRO A 1 91 ? -2.159 13.864 19.233 1.00 71.12 91 PRO A O 1
ATOM 726 N N . ALA A 1 92 ? -0.464 13.026 20.428 1.00 71.88 92 ALA A N 1
ATOM 727 C CA . ALA A 1 92 ? 0.336 14.251 20.387 1.00 71.88 92 ALA A CA 1
ATOM 728 C C . ALA A 1 92 ? 0.944 14.536 19.001 1.00 71.88 92 ALA A C 1
ATOM 730 O O . ALA A 1 92 ? 1.484 15.617 18.776 1.00 71.88 92 ALA A O 1
ATOM 731 N N . ARG A 1 93 ? 0.887 13.572 18.073 1.00 64.62 93 ARG A N 1
ATOM 732 C CA . ARG A 1 93 ? 1.418 13.682 16.705 1.00 64.62 93 ARG A CA 1
ATOM 733 C C . ARG A 1 93 ? 0.337 13.577 15.627 1.00 64.62 93 ARG A C 1
ATOM 735 O O . ARG A 1 93 ? 0.663 13.319 14.469 1.00 64.62 93 ARG A O 1
ATOM 742 N N . GLU A 1 94 ? -0.930 13.736 16.007 1.00 60.06 94 GLU A N 1
ATOM 743 C CA . GLU A 1 94 ? -2.075 13.718 15.086 1.00 60.06 94 GLU A CA 1
ATOM 744 C C . GLU A 1 94 ? -2.539 15.119 14.640 1.00 60.06 94 GLU A C 1
ATOM 746 O O . GLU A 1 94 ? -3.461 15.196 13.830 1.00 60.06 94 GLU A O 1
ATOM 751 N N . TYR A 1 95 ? -1.896 16.197 15.118 1.00 46.44 95 TYR A N 1
ATOM 752 C CA . TYR A 1 95 ? -2.187 17.597 14.767 1.00 46.44 95 TYR A CA 1
ATOM 753 C C . TYR A 1 95 ? -1.071 18.236 13.933 1.00 46.44 95 TYR A C 1
ATOM 755 O O . TYR A 1 95 ? 0.116 18.033 14.287 1.00 46.44 95 TYR A O 1
#

Secondary structure (DSSP, 8-state):
----HHHHS---SS-HHHHHHHHHHHHHHHHHHHHHTT-SPPTTSPPSSPPPHHHHHHHHHHTTTS-STT-HHHHHHHHHHHHTTS----GGG--

pLDDT: mean 83.22, std 13.92, range [46.44, 97.69]

Foldseek 3Di:
DDDPPVVPPDPPPAPPVNVVVVVVVVVVVVVVVVVVVPPDADPQGADPDQDDLVVLVVQCVVCVVPDCVRGNNNVSSQVNCVVVVNDDDPPVPPD

Sequence (95 aa):
MGFNWWREAEPDGMSVQEIVDRVQAEWRAERRRVESHGTGPGPHDAPDQPLTVSDAHWTMQRHRGCRIQDCPRKAAARQVLIAAGRMSPDPAREY

Radius of gyration: 28.01 Å; chains: 1; bounding box: 58×27×76 Å

Organism: NCBI:txid1210091